Protein AF-A0A956BKH4-F1 (afdb_monomer_lite)

pLDDT: mean 95.31, std 5.76, range [59.41, 98.5]

Sequence (126 aa):
ARLAVSPGDPERFAYLRWRSVFAETCEARLVDIAVSRNGLIPAEAADLHTGLLGRRIERIASQLPLQGWLCGDRFTMADVVAGYNLRLAVQTGLLERSAVEPYLGRLMARPAARESRIFASLPDAE

Structure (mmCIF, N/CA/C/O backbone):
data_AF-A0A956BKH4-F1
#
_entry.id   AF-A0A956BKH4-F1
#
loop_
_atom_site.group_PDB
_atom_site.id
_atom_site.type_symbol
_atom_site.label_atom_id
_atom_site.label_alt_id
_atom_site.label_comp_id
_atom_site.label_asym_id
_atom_site.label_entity_id
_atom_site.label_seq_id
_atom_site.pdbx_PDB_ins_code
_atom_site.Cartn_x
_atom_site.Cartn_y
_atom_site.Cartn_z
_atom_site.occupancy
_atom_site.B_iso_or_equiv
_atom_site.auth_seq_id
_atom_site.auth_comp_id
_atom_site.auth_asym_id
_atom_site.auth_atom_id
_atom_site.pdbx_PDB_model_num
ATOM 1 N N . ALA A 1 1 ? -19.134 5.938 5.604 1.00 61.25 1 ALA A N 1
ATOM 2 C CA . ALA A 1 1 ? -18.180 5.262 6.515 1.00 61.25 1 ALA A CA 1
ATOM 3 C C . ALA A 1 1 ? -17.331 6.311 7.232 1.00 61.25 1 ALA A C 1
ATOM 5 O O . ALA A 1 1 ? -16.950 7.282 6.589 1.00 61.25 1 ALA A O 1
ATOM 6 N N . ARG A 1 2 ? -17.039 6.151 8.532 1.00 85.38 2 ARG A N 1
ATOM 7 C CA . ARG A 1 2 ? -16.096 7.028 9.256 1.00 85.38 2 ARG A CA 1
ATOM 8 C C . ARG A 1 2 ? -14.666 6.541 9.003 1.00 85.38 2 ARG A C 1
ATOM 10 O O . ARG A 1 2 ? -14.217 5.615 9.663 1.00 85.38 2 ARG A O 1
ATOM 17 N N . LEU A 1 3 ? -13.997 7.125 8.006 1.00 95.19 3 LEU A N 1
ATOM 18 C CA . LEU A 1 3 ? -12.650 6.712 7.576 1.00 95.19 3 LEU A CA 1
ATOM 19 C C . LEU A 1 3 ? -11.519 7.363 8.384 1.00 95.19 3 LEU A C 1
ATOM 21 O O . LEU A 1 3 ? -10.397 6.864 8.375 1.00 95.19 3 LEU A O 1
ATOM 25 N N . ALA A 1 4 ? -11.798 8.479 9.055 1.00 95.38 4 ALA A N 1
ATOM 26 C CA . ALA A 1 4 ? -10.835 9.161 9.908 1.00 95.38 4 ALA A CA 1
ATOM 27 C C . ALA A 1 4 ? -10.854 8.592 11.333 1.00 95.38 4 ALA A C 1
ATOM 29 O O . ALA A 1 4 ? -11.911 8.227 11.853 1.00 95.38 4 ALA A O 1
ATOM 30 N N . VAL A 1 5 ? -9.685 8.578 11.972 1.00 96.00 5 VAL A N 1
ATOM 31 C CA . VAL A 1 5 ? -9.518 8.259 13.395 1.00 96.00 5 VAL A CA 1
ATOM 32 C C . VAL A 1 5 ? -9.313 9.566 14.162 1.00 96.00 5 VAL A C 1
ATOM 34 O O . VAL A 1 5 ? -8.394 10.336 13.865 1.00 96.00 5 VAL A O 1
ATOM 37 N N . SER A 1 6 ? -10.204 9.855 15.109 1.00 95.12 6 SER A N 1
ATOM 38 C CA . SER A 1 6 ? -10.256 11.134 15.830 1.00 95.12 6 SER A CA 1
ATOM 39 C C . SER A 1 6 ? -9.079 11.323 16.795 1.00 95.12 6 SER A C 1
ATOM 41 O O . SER A 1 6 ? -8.421 10.351 17.169 1.00 95.12 6 SER A O 1
ATOM 43 N N . PRO A 1 7 ? -8.743 12.567 17.188 1.00 95.44 7 PRO A N 1
ATOM 44 C CA . PRO A 1 7 ? -7.818 12.792 18.296 1.00 95.44 7 PRO A CA 1
ATOM 45 C C . PRO A 1 7 ? -8.367 12.143 19.574 1.00 95.44 7 PRO A C 1
ATOM 47 O O . PRO A 1 7 ? -9.573 12.189 19.802 1.00 95.44 7 PRO A O 1
ATOM 50 N N . GLY A 1 8 ? -7.500 11.522 20.376 1.00 94.94 8 GLY A N 1
ATOM 51 C CA . GLY A 1 8 ? -7.888 10.813 21.603 1.00 94.94 8 GLY A CA 1
ATOM 52 C C . GLY A 1 8 ? -8.364 9.365 21.414 1.00 94.94 8 GLY A C 1
ATOM 53 O O . GLY A 1 8 ? -8.494 8.653 22.403 1.00 94.94 8 GLY A O 1
ATOM 54 N N . ASP A 1 9 ? -8.583 8.899 20.179 1.00 96.06 9 ASP A N 1
ATOM 55 C CA . ASP A 1 9 ? -8.837 7.475 19.906 1.00 96.06 9 ASP A CA 1
ATOM 56 C C . ASP A 1 9 ? -7.527 6.670 20.102 1.00 96.06 9 ASP A C 1
ATOM 58 O O . ASP A 1 9 ? -6.495 7.084 19.556 1.00 96.06 9 ASP A O 1
ATOM 62 N N . PRO A 1 10 ? -7.525 5.545 20.848 1.00 95.44 10 PRO A N 1
ATOM 63 C CA . PRO A 1 10 ? -6.336 4.707 21.049 1.00 95.44 10 PRO A CA 1
ATOM 64 C C . PRO A 1 10 ? -5.648 4.261 19.748 1.00 95.44 10 PRO A C 1
ATOM 66 O O . PRO A 1 10 ? -4.422 4.176 19.692 1.00 95.44 10 PRO A O 1
ATOM 69 N N . GLU A 1 11 ? -6.410 4.070 18.667 1.00 95.94 11 GLU A N 1
ATOM 70 C CA . GLU A 1 11 ? -5.885 3.650 17.360 1.00 95.94 11 GLU A CA 1
ATOM 71 C C . GLU A 1 11 ? -5.245 4.801 16.565 1.00 95.94 11 GLU A C 1
ATOM 73 O O . GLU A 1 11 ? -4.712 4.610 15.466 1.00 95.94 11 GLU A O 1
ATOM 78 N N . ARG A 1 12 ? -5.274 6.034 17.090 1.00 96.69 12 ARG A N 1
ATOM 79 C CA . ARG A 1 12 ? -4.796 7.216 16.363 1.00 96.69 12 ARG A CA 1
ATOM 80 C C . ARG A 1 12 ? -3.311 7.137 16.023 1.00 96.69 12 ARG A C 1
ATOM 82 O O . ARG A 1 12 ? -2.917 7.615 14.958 1.00 96.69 12 ARG A O 1
ATOM 89 N N . PHE A 1 13 ? -2.500 6.534 16.891 1.00 97.06 13 PHE A N 1
ATOM 90 C CA . PHE A 1 13 ? -1.080 6.329 16.610 1.00 97.06 13 PHE A CA 1
ATOM 91 C C . PHE A 1 13 ? -0.881 5.416 15.395 1.00 97.06 13 PHE A C 1
ATOM 93 O O . PHE A 1 13 ? -0.195 5.807 14.449 1.00 97.06 13 PHE A O 1
ATOM 100 N N . ALA A 1 14 ? -1.525 4.243 15.385 1.00 97.12 14 ALA A N 1
ATOM 101 C CA . ALA A 1 14 ? -1.454 3.300 14.271 1.00 97.12 14 ALA A CA 1
ATOM 102 C C . ALA A 1 14 ? -1.943 3.949 12.968 1.00 97.12 14 ALA A C 1
ATOM 104 O O . ALA A 1 14 ? -1.261 3.879 11.946 1.00 97.12 14 ALA A O 1
ATOM 105 N N . TYR A 1 15 ? -3.062 4.676 13.027 1.00 97.94 15 TYR A N 1
ATOM 106 C CA . TYR A 1 15 ? -3.617 5.406 11.888 1.00 97.94 15 TYR A CA 1
ATOM 107 C C . TYR A 1 15 ? -2.632 6.407 11.271 1.00 97.94 15 TYR A C 1
ATOM 109 O O . TYR A 1 15 ? -2.452 6.434 10.052 1.00 97.94 15 TYR A O 1
ATOM 117 N N . LEU A 1 16 ? -1.987 7.240 12.095 1.00 97.81 16 LEU A N 1
ATOM 118 C CA . LEU A 1 16 ? -1.014 8.223 11.611 1.00 97.81 16 LEU A CA 1
ATOM 119 C C . LEU A 1 16 ? 0.251 7.545 11.086 1.00 97.81 16 LEU A C 1
ATOM 121 O O . LEU A 1 16 ? 0.699 7.883 9.993 1.00 97.81 16 LEU A O 1
ATOM 125 N N . ARG A 1 17 ? 0.776 6.549 11.811 1.00 97.75 17 ARG A N 1
ATOM 126 C CA . ARG A 1 17 ? 1.951 5.776 11.396 1.00 97.75 17 ARG A CA 1
ATOM 127 C C . ARG A 1 17 ? 1.749 5.166 10.013 1.00 97.75 17 ARG A C 1
ATOM 129 O O . ARG A 1 17 ? 2.580 5.373 9.134 1.00 97.75 17 ARG A O 1
ATOM 136 N N . TRP A 1 18 ? 0.661 4.426 9.813 1.00 98.19 18 TRP A N 1
ATOM 137 C CA . TRP A 1 18 ? 0.415 3.733 8.552 1.00 98.19 18 TRP A CA 1
ATOM 138 C C . TRP A 1 18 ? 0.204 4.695 7.388 1.00 98.19 18 TRP A C 1
ATOM 140 O O . TRP A 1 18 ? 0.766 4.481 6.315 1.00 98.19 18 TRP A O 1
ATOM 150 N N . ARG A 1 19 ? -0.525 5.795 7.608 1.00 97.50 19 ARG A N 1
ATOM 151 C CA . ARG A 1 19 ? -0.669 6.843 6.591 1.00 97.50 19 ARG A CA 1
ATOM 152 C C . ARG A 1 19 ? 0.675 7.443 6.197 1.00 97.50 19 ARG A C 1
ATOM 154 O O . ARG A 1 19 ? 0.943 7.534 5.008 1.00 97.50 19 ARG A O 1
ATOM 161 N N . SER A 1 20 ? 1.519 7.803 7.163 1.00 97.62 20 SER A N 1
ATOM 162 C CA . SER A 1 20 ? 2.847 8.358 6.883 1.00 97.62 20 SER A CA 1
ATOM 163 C C . SER A 1 20 ? 3.758 7.359 6.169 1.00 97.62 20 SER A C 1
ATOM 165 O O . SER A 1 20 ? 4.448 7.729 5.225 1.00 97.62 20 SER A O 1
ATOM 167 N N . VAL A 1 21 ? 3.743 6.083 6.567 1.00 97.62 21 VAL A N 1
ATOM 168 C CA . VAL A 1 21 ? 4.533 5.040 5.896 1.00 97.62 21 VAL A CA 1
ATOM 169 C C . VAL A 1 21 ? 4.122 4.904 4.429 1.00 97.62 21 VAL A C 1
ATOM 171 O O . VAL A 1 21 ? 4.978 4.953 3.549 1.00 97.62 21 VAL A O 1
ATOM 174 N N . PHE A 1 22 ? 2.830 4.767 4.136 1.00 98.25 22 PHE A N 1
ATOM 175 C CA . PHE A 1 22 ? 2.401 4.562 2.754 1.00 98.25 22 PHE A CA 1
ATOM 176 C C . PHE A 1 22 ? 2.472 5.840 1.904 1.00 98.25 22 PHE A C 1
ATOM 178 O O . PHE A 1 22 ? 3.013 5.782 0.805 1.00 98.25 22 PHE A O 1
ATOM 185 N N . ALA A 1 23 ? 2.009 6.988 2.404 1.00 95.31 23 ALA A N 1
ATOM 186 C CA . ALA A 1 23 ? 1.999 8.233 1.629 1.00 95.31 23 ALA A CA 1
ATOM 187 C C . ALA A 1 23 ? 3.406 8.829 1.438 1.00 95.31 23 ALA A C 1
ATOM 189 O O . ALA A 1 23 ? 3.803 9.146 0.327 1.00 95.31 23 ALA A O 1
ATOM 190 N N . GLU A 1 24 ? 4.211 8.930 2.498 1.00 95.31 24 GLU A N 1
ATOM 191 C CA . GLU A 1 24 ? 5.481 9.675 2.424 1.00 95.31 24 GLU A CA 1
ATOM 192 C C . GLU A 1 24 ? 6.664 8.779 2.032 1.00 95.31 24 GLU A C 1
ATOM 194 O O . GLU A 1 24 ? 7.603 9.189 1.339 1.00 95.31 24 GLU A O 1
ATOM 199 N N . THR A 1 25 ? 6.658 7.525 2.500 1.00 94.75 25 THR A N 1
ATOM 200 C CA . THR A 1 25 ? 7.779 6.611 2.239 1.00 94.75 25 THR A CA 1
ATOM 201 C C . THR A 1 25 ? 7.589 5.838 0.941 1.00 94.75 25 THR A C 1
ATOM 203 O O . THR A 1 25 ? 8.565 5.672 0.208 1.00 94.75 25 THR A O 1
ATOM 206 N N . CYS A 1 26 ? 6.376 5.372 0.638 1.00 97.62 26 CYS A N 1
ATOM 207 C CA . CYS A 1 26 ? 6.157 4.436 -0.467 1.00 97.62 26 CYS A CA 1
ATOM 208 C C . CYS A 1 26 ? 5.705 5.127 -1.759 1.00 97.62 26 CYS A C 1
ATOM 210 O O . CYS A 1 26 ? 6.321 4.894 -2.797 1.00 97.62 26 CYS A O 1
ATOM 212 N N . GLU A 1 27 ? 4.683 5.984 -1.695 1.00 96.94 27 GLU A N 1
ATOM 213 C CA . GLU A 1 27 ? 3.915 6.428 -2.868 1.00 96.94 27 GLU A CA 1
ATOM 214 C C . GLU A 1 27 ? 4.774 6.982 -4.004 1.00 96.94 27 GLU A C 1
ATOM 216 O O . GLU A 1 27 ? 4.786 6.399 -5.086 1.00 96.94 27 GLU A O 1
ATOM 221 N N . ALA A 1 28 ? 5.522 8.062 -3.759 1.00 96.56 28 ALA A N 1
ATOM 222 C CA . ALA A 1 28 ? 6.309 8.718 -4.805 1.00 96.56 28 ALA A CA 1
ATOM 223 C C . ALA A 1 28 ? 7.287 7.743 -5.480 1.00 96.56 28 ALA A C 1
ATOM 225 O O . ALA A 1 28 ? 7.365 7.676 -6.697 1.00 96.56 28 ALA A O 1
ATOM 226 N N . ARG A 1 29 ? 7.947 6.892 -4.689 1.00 97.44 29 ARG A N 1
ATOM 227 C CA . ARG A 1 29 ? 8.944 5.929 -5.179 1.00 97.44 29 ARG A CA 1
ATOM 228 C C . ARG A 1 29 ? 8.301 4.824 -6.013 1.00 97.44 29 ARG A C 1
ATOM 230 O O . ARG A 1 29 ? 8.858 4.424 -7.025 1.00 97.44 29 ARG A O 1
ATOM 237 N N . LEU A 1 30 ? 7.132 4.331 -5.602 1.00 97.81 30 LEU A N 1
ATOM 238 C CA . LEU A 1 30 ? 6.367 3.347 -6.371 1.00 97.81 30 LEU A CA 1
ATOM 239 C C . LEU A 1 30 ? 5.857 3.930 -7.690 1.00 97.81 30 LEU A C 1
ATOM 241 O O . LEU A 1 30 ? 5.891 3.245 -8.712 1.00 97.81 30 LEU A O 1
ATOM 245 N N . VAL A 1 31 ? 5.409 5.188 -7.671 1.00 97.75 31 VAL A N 1
ATOM 246 C CA . VAL A 1 31 ? 5.019 5.917 -8.880 1.00 97.75 31 VAL A CA 1
ATOM 247 C C . VAL A 1 31 ? 6.224 6.086 -9.796 1.00 97.75 31 VAL A C 1
ATOM 249 O O . VAL A 1 31 ? 6.120 5.693 -10.951 1.00 97.75 31 VAL A O 1
ATOM 252 N N . ASP A 1 32 ? 7.363 6.563 -9.290 1.00 98.00 32 ASP A N 1
ATOM 253 C CA . ASP A 1 32 ? 8.588 6.756 -10.073 1.00 98.00 32 ASP A CA 1
ATOM 254 C C . ASP A 1 32 ? 9.053 5.448 -10.726 1.00 98.00 32 ASP A C 1
ATOM 256 O O . ASP A 1 32 ? 9.345 5.431 -11.921 1.00 98.00 32 ASP A O 1
ATOM 260 N N . ILE A 1 33 ? 9.026 4.323 -9.997 1.00 97.69 33 ILE A N 1
ATOM 261 C CA . ILE A 1 33 ? 9.305 2.993 -10.566 1.00 97.69 33 ILE A CA 1
ATOM 262 C C . ILE A 1 33 ? 8.327 2.672 -11.702 1.00 97.69 33 ILE A C 1
ATOM 264 O O . ILE A 1 33 ? 8.747 2.236 -12.776 1.00 97.69 33 ILE A O 1
ATOM 268 N N . ALA A 1 34 ? 7.025 2.869 -11.480 1.00 96.44 34 ALA A N 1
ATOM 269 C CA . ALA A 1 34 ? 6.005 2.566 -12.474 1.00 96.44 34 ALA A CA 1
ATOM 270 C C . ALA A 1 34 ? 6.159 3.439 -13.727 1.00 96.44 34 ALA A C 1
ATOM 272 O O . ALA A 1 34 ? 6.196 2.909 -14.835 1.00 96.44 34 ALA A O 1
ATOM 273 N N . VAL A 1 35 ? 6.280 4.760 -13.582 1.00 97.50 35 VAL A N 1
ATOM 274 C CA . VAL A 1 35 ? 6.359 5.680 -14.725 1.00 97.50 35 VAL A CA 1
ATOM 275 C C . VAL A 1 35 ? 7.689 5.560 -15.472 1.00 97.50 35 VAL A C 1
ATOM 277 O O . VAL A 1 35 ? 7.693 5.630 -16.700 1.00 97.50 35 VAL A O 1
ATOM 280 N N . SER A 1 36 ? 8.791 5.279 -14.768 1.00 97.88 36 SER A N 1
ATOM 281 C CA . SER A 1 36 ? 10.104 5.003 -15.366 1.00 97.88 36 SER A CA 1
ATOM 282 C C . SER A 1 36 ? 10.061 3.748 -16.237 1.00 97.88 36 SER A C 1
ATOM 284 O O . SER A 1 36 ? 10.456 3.783 -17.400 1.00 97.88 36 SER A O 1
ATOM 286 N N . ARG A 1 37 ? 9.452 2.661 -15.746 1.00 95.19 37 ARG A N 1
ATOM 287 C CA . ARG A 1 37 ? 9.273 1.422 -16.526 1.00 95.19 37 ARG A CA 1
ATOM 288 C C . ARG A 1 37 ? 8.311 1.556 -17.704 1.00 95.19 37 ARG A C 1
ATOM 290 O O . ARG A 1 37 ? 8.385 0.762 -18.633 1.00 95.19 37 ARG A O 1
ATOM 297 N N . ASN A 1 38 ? 7.438 2.561 -17.682 1.00 94.94 38 ASN A N 1
ATOM 298 C CA . ASN A 1 38 ? 6.593 2.930 -18.820 1.00 94.94 38 ASN A CA 1
ATOM 299 C C . ASN A 1 38 ? 7.274 3.939 -19.770 1.00 94.94 38 ASN A C 1
ATOM 301 O O . ASN A 1 38 ? 6.632 4.423 -20.698 1.00 94.94 38 ASN A O 1
ATOM 305 N N . GLY A 1 39 ? 8.552 4.277 -19.553 1.00 96.25 39 GLY A N 1
ATOM 306 C CA . GLY A 1 39 ? 9.320 5.173 -20.421 1.00 96.25 39 GLY A CA 1
ATOM 307 C C . GLY A 1 39 ? 8.926 6.650 -20.329 1.00 96.25 39 GLY A C 1
ATOM 308 O O . GLY A 1 39 ? 9.262 7.423 -21.221 1.00 96.25 39 GLY A O 1
ATOM 309 N N . LEU A 1 40 ? 8.204 7.054 -19.277 1.00 97.44 40 LEU A N 1
ATOM 310 C CA . LEU A 1 40 ? 7.769 8.444 -19.083 1.00 97.44 40 LEU A CA 1
ATOM 311 C C . LEU A 1 40 ? 8.847 9.316 -18.423 1.00 97.44 40 LEU A C 1
ATOM 313 O O . LEU A 1 40 ? 8.813 10.538 -18.553 1.00 97.44 40 LEU A O 1
ATOM 317 N N . ILE A 1 41 ? 9.785 8.691 -17.708 1.00 97.50 41 ILE A N 1
ATOM 318 C CA . ILE A 1 41 ? 10.956 9.320 -17.081 1.00 97.50 41 ILE A CA 1
ATOM 319 C C . ILE A 1 41 ? 12.186 8.410 -17.283 1.00 97.50 41 ILE A C 1
ATOM 321 O O . ILE A 1 41 ? 12.007 7.259 -17.693 1.00 97.50 41 ILE A O 1
ATOM 325 N N . PRO A 1 42 ? 13.422 8.875 -17.003 1.00 98.00 42 PRO A N 1
ATOM 326 C CA . PRO A 1 42 ? 14.634 8.079 -17.205 1.00 98.00 42 PRO A CA 1
ATOM 327 C C . PRO A 1 42 ? 14.589 6.714 -16.502 1.00 98.00 42 PRO A C 1
ATOM 329 O O . PRO A 1 42 ? 14.043 6.586 -15.400 1.00 98.00 42 PRO A O 1
ATOM 332 N N . ALA A 1 43 ? 15.156 5.690 -17.143 1.00 94.69 43 ALA A N 1
ATOM 333 C CA . ALA A 1 43 ? 15.118 4.303 -16.670 1.00 94.69 43 ALA A CA 1
ATOM 334 C C . ALA A 1 43 ? 15.846 4.118 -15.324 1.00 94.69 43 ALA A C 1
ATOM 336 O O . ALA A 1 43 ? 15.446 3.305 -14.494 1.00 94.69 43 ALA A O 1
ATOM 337 N N . GLU A 1 44 ? 16.864 4.939 -15.065 1.00 96.94 44 GLU A N 1
ATOM 338 C CA . GLU A 1 44 ? 17.682 4.929 -13.851 1.00 96.94 44 GLU A CA 1
ATOM 339 C C . GLU A 1 44 ? 16.865 5.249 -12.588 1.00 96.94 44 GLU A C 1
ATOM 341 O O . GLU A 1 44 ? 17.240 4.853 -11.481 1.00 96.94 44 GLU A O 1
ATOM 346 N N . ALA A 1 45 ? 15.727 5.940 -12.738 1.00 96.81 45 ALA A N 1
ATOM 347 C CA . ALA A 1 45 ? 14.820 6.210 -11.629 1.00 96.81 45 ALA A CA 1
ATOM 348 C C . ALA A 1 45 ? 14.235 4.907 -11.055 1.00 96.81 45 ALA A C 1
ATOM 350 O O . ALA A 1 45 ? 14.167 4.753 -9.833 1.00 96.81 45 ALA A O 1
ATOM 351 N N . ALA A 1 46 ? 13.872 3.939 -11.907 1.00 97.00 46 ALA A N 1
ATOM 352 C CA . ALA A 1 46 ? 13.365 2.649 -11.448 1.00 97.00 46 ALA A CA 1
ATOM 353 C C . ALA A 1 46 ? 14.407 1.893 -10.615 1.00 97.00 46 ALA A C 1
ATOM 355 O O . ALA A 1 46 ? 14.066 1.374 -9.549 1.00 97.00 46 ALA A O 1
ATOM 356 N N . ASP A 1 47 ? 15.667 1.870 -11.051 1.00 96.19 47 ASP A N 1
ATOM 357 C CA . ASP A 1 47 ? 16.748 1.169 -10.349 1.00 96.19 47 ASP A CA 1
ATOM 358 C C . ASP A 1 47 ? 17.052 1.817 -8.994 1.00 96.19 47 ASP A C 1
ATOM 360 O O . ASP A 1 47 ? 17.100 1.134 -7.963 1.00 96.19 47 ASP A O 1
ATOM 364 N N . LEU A 1 48 ? 17.167 3.150 -8.967 1.00 97.25 48 LEU A N 1
ATOM 365 C CA . LEU A 1 48 ? 17.384 3.915 -7.739 1.00 97.25 48 LEU A CA 1
ATOM 366 C C . LEU A 1 48 ? 16.279 3.642 -6.711 1.00 97.25 48 LEU A C 1
ATOM 368 O O . LEU A 1 48 ? 16.552 3.328 -5.547 1.00 97.25 48 LEU A O 1
ATOM 372 N N . HIS A 1 49 ? 15.018 3.758 -7.124 1.00 97.38 49 HIS A N 1
ATOM 373 C CA . HIS A 1 49 ? 13.889 3.619 -6.211 1.00 97.38 49 HIS A CA 1
ATOM 374 C C . HIS A 1 49 ? 13.630 2.166 -5.808 1.00 97.38 49 HIS A C 1
ATOM 376 O O . HIS A 1 49 ? 13.277 1.930 -4.650 1.00 97.38 49 HIS A O 1
ATOM 382 N N . THR A 1 50 ? 13.899 1.195 -6.687 1.00 96.62 50 THR A N 1
ATOM 383 C CA . THR A 1 50 ? 13.888 -0.236 -6.342 1.00 96.62 50 THR A C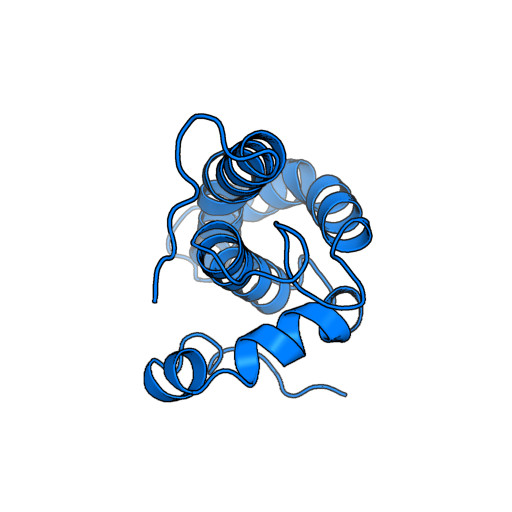A 1
ATOM 384 C C . THR A 1 50 ? 14.907 -0.525 -5.240 1.00 96.62 50 THR A C 1
ATOM 386 O O . THR A 1 50 ? 14.557 -1.134 -4.227 1.00 96.62 50 THR A O 1
ATOM 389 N N . GLY A 1 51 ? 16.136 -0.009 -5.360 1.00 95.06 51 GLY A N 1
ATOM 390 C CA . GLY A 1 51 ? 17.173 -0.168 -4.334 1.00 95.06 51 GLY A CA 1
ATOM 391 C C . GLY A 1 51 ? 16.820 0.485 -2.989 1.00 95.06 51 GLY A C 1
ATOM 392 O O . GLY A 1 51 ? 17.114 -0.070 -1.927 1.00 95.06 51 GLY A O 1
ATOM 393 N N . LEU A 1 52 ? 16.152 1.643 -3.011 1.00 94.75 52 LEU A N 1
ATOM 394 C CA . LEU A 1 52 ? 15.732 2.357 -1.799 1.00 94.75 52 LEU A CA 1
ATOM 395 C C . LEU A 1 52 ? 14.518 1.724 -1.105 1.00 94.75 52 LEU A C 1
ATOM 397 O O . LEU A 1 52 ? 14.422 1.788 0.127 1.00 94.75 52 LEU A O 1
ATOM 401 N N . LEU A 1 53 ? 13.577 1.166 -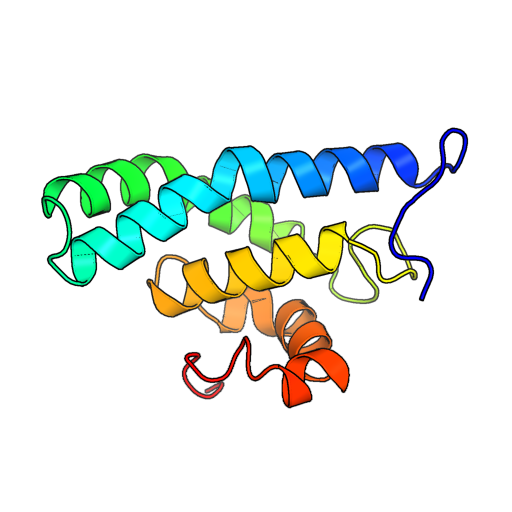1.874 1.00 96.69 53 LEU A N 1
ATOM 402 C CA . LEU A 1 53 ? 12.276 0.734 -1.367 1.00 96.69 53 LEU A CA 1
ATOM 403 C C . LEU A 1 53 ? 12.135 -0.786 -1.216 1.00 96.69 53 LEU A C 1
ATOM 405 O O . LEU A 1 53 ? 11.445 -1.190 -0.286 1.00 96.69 53 LEU A O 1
ATOM 409 N N . GLY A 1 54 ? 12.793 -1.619 -2.028 1.00 94.25 54 GLY A N 1
ATOM 410 C CA . GLY A 1 54 ? 12.551 -3.074 -2.098 1.00 94.25 54 GLY A CA 1
ATOM 411 C C . GLY A 1 54 ? 12.503 -3.771 -0.733 1.00 94.25 54 GLY A C 1
ATOM 412 O O . GLY A 1 54 ? 11.443 -4.182 -0.268 1.00 94.25 54 GLY A O 1
ATOM 413 N N . ARG A 1 55 ? 13.614 -3.764 0.015 1.00 94.81 55 ARG A N 1
ATOM 414 C CA . ARG A 1 55 ? 13.644 -4.367 1.368 1.00 94.81 55 ARG A CA 1
ATOM 415 C C . ARG A 1 55 ? 12.693 -3.703 2.369 1.00 94.81 55 ARG A C 1
ATOM 417 O O . ARG A 1 55 ? 12.288 -4.313 3.357 1.00 94.81 55 ARG A O 1
ATOM 424 N N . ARG A 1 56 ? 12.370 -2.419 2.177 1.00 96.06 56 ARG A N 1
ATOM 425 C CA . ARG A 1 56 ? 11.461 -1.695 3.077 1.00 96.06 56 ARG A CA 1
ATOM 426 C C . ARG A 1 56 ? 10.020 -2.116 2.837 1.00 96.06 56 ARG A C 1
ATOM 428 O O . ARG A 1 56 ? 9.313 -2.322 3.819 1.00 96.06 56 ARG A O 1
ATOM 435 N N . ILE A 1 57 ? 9.597 -2.256 1.580 1.00 96.88 57 ILE A N 1
ATOM 436 C CA . ILE A 1 57 ? 8.227 -2.651 1.259 1.00 96.88 57 ILE A CA 1
ATOM 437 C C . ILE A 1 57 ? 7.961 -4.104 1.654 1.00 96.88 57 ILE A C 1
ATOM 439 O O . ILE A 1 57 ? 6.902 -4.376 2.206 1.00 96.88 57 ILE A O 1
ATOM 443 N N . GLU A 1 58 ? 8.947 -4.997 1.529 1.00 96.50 58 GLU A N 1
ATOM 444 C CA . GLU A 1 58 ? 8.869 -6.368 2.058 1.00 96.50 58 GLU A CA 1
ATOM 445 C C . GLU A 1 58 ? 8.653 -6.379 3.579 1.00 96.50 58 GLU A C 1
ATOM 447 O O . GLU A 1 58 ? 7.748 -7.036 4.094 1.00 96.50 58 GLU A O 1
ATOM 452 N N . ARG A 1 59 ? 9.433 -5.581 4.323 1.00 97.50 59 ARG A N 1
ATOM 453 C CA . ARG A 1 59 ? 9.272 -5.450 5.780 1.00 97.50 59 ARG A CA 1
ATOM 454 C C . ARG A 1 59 ? 7.950 -4.787 6.173 1.00 97.50 59 ARG A C 1
ATOM 456 O O . ARG A 1 59 ? 7.425 -5.038 7.256 1.00 97.50 59 ARG A O 1
ATOM 463 N N . ILE A 1 60 ? 7.436 -3.881 5.349 1.00 97.19 60 ILE A N 1
ATOM 464 C CA . ILE A 1 60 ? 6.117 -3.272 5.544 1.00 97.19 60 ILE A CA 1
ATOM 465 C C . ILE A 1 60 ? 5.028 -4.328 5.329 1.00 97.19 60 ILE A C 1
ATOM 467 O O . ILE A 1 60 ? 4.143 -4.456 6.171 1.00 97.19 60 ILE A O 1
ATOM 471 N N . ALA A 1 61 ? 5.130 -5.118 4.261 1.00 97.19 61 ALA A N 1
ATOM 472 C CA . ALA A 1 61 ? 4.207 -6.201 3.949 1.00 97.19 61 ALA A CA 1
ATOM 473 C C . ALA A 1 61 ? 4.163 -7.264 5.051 1.00 97.19 61 ALA A C 1
ATOM 475 O O . ALA A 1 61 ? 3.080 -7.675 5.455 1.00 97.19 61 ALA A O 1
ATOM 476 N N . SER A 1 62 ? 5.314 -7.621 5.631 1.00 97.31 62 SER A N 1
ATOM 477 C CA . SER A 1 62 ? 5.380 -8.583 6.739 1.00 97.31 62 SER A CA 1
ATOM 478 C C . SER A 1 62 ? 4.708 -8.097 8.033 1.00 97.31 62 SER A C 1
ATOM 480 O O . SER A 1 62 ? 4.543 -8.874 8.967 1.00 97.31 62 SER A O 1
ATOM 482 N N . GLN A 1 63 ? 4.382 -6.804 8.133 1.00 97.44 63 GLN A N 1
ATOM 483 C CA . GLN A 1 63 ? 3.661 -6.212 9.264 1.00 97.44 63 GLN A CA 1
ATOM 484 C C . GLN A 1 63 ? 2.162 -6.054 8.983 1.00 97.44 63 GLN A C 1
ATOM 486 O O . GLN A 1 63 ? 1.432 -5.587 9.861 1.00 97.44 63 GLN A O 1
ATOM 491 N N . LEU A 1 64 ? 1.695 -6.395 7.778 1.00 97.94 64 LEU A N 1
ATOM 492 C CA . LEU A 1 64 ? 0.275 -6.337 7.468 1.00 97.94 64 LEU A CA 1
ATOM 493 C C . LEU A 1 64 ? -0.480 -7.384 8.286 1.00 97.94 64 LEU A C 1
ATOM 495 O O . LEU A 1 64 ? -0.009 -8.511 8.461 1.00 97.94 64 LEU A O 1
ATOM 499 N N . PRO A 1 65 ? -1.668 -7.035 8.789 1.00 96.69 65 PRO A N 1
ATOM 500 C CA . PRO A 1 65 ? -2.403 -7.936 9.646 1.00 96.69 65 PRO A CA 1
ATOM 501 C C . PRO A 1 65 ? -2.981 -9.095 8.822 1.00 96.69 65 PRO A C 1
ATOM 503 O O . PRO A 1 65 ? -3.539 -8.897 7.739 1.00 96.69 65 PRO A O 1
ATOM 506 N N . LEU A 1 66 ? -2.905 -10.318 9.353 1.00 95.12 66 LEU A N 1
ATOM 507 C CA . LEU A 1 66 ? -3.504 -11.499 8.715 1.00 95.12 66 LEU A CA 1
ATOM 508 C C . LEU A 1 66 ? -5.036 -11.454 8.721 1.00 95.12 66 LEU A C 1
ATOM 510 O O . LEU A 1 66 ? -5.663 -12.014 7.828 1.00 95.12 66 LEU A O 1
ATOM 514 N N . GLN A 1 67 ? -5.630 -10.725 9.666 1.00 94.62 67 GLN A N 1
ATOM 515 C CA . GLN A 1 67 ? -7.069 -10.502 9.818 1.00 94.62 67 GLN A CA 1
ATOM 516 C C . GLN A 1 67 ? -7.341 -9.060 10.257 1.00 94.62 67 GLN A C 1
ATOM 518 O O . GLN A 1 67 ? -6.471 -8.420 10.832 1.00 94.62 67 GLN A O 1
ATOM 523 N N . GLY A 1 68 ? -8.534 -8.534 9.985 1.00 96.06 68 GLY A N 1
ATOM 524 C CA . GLY A 1 68 ? -8.838 -7.130 10.272 1.00 96.06 68 GLY A CA 1
ATOM 525 C C . GLY A 1 68 ? -8.072 -6.156 9.366 1.00 96.06 68 GLY A C 1
ATOM 526 O O . GLY A 1 68 ? -7.767 -6.467 8.204 1.00 96.06 68 GLY A O 1
ATOM 527 N N . TRP A 1 69 ? -7.802 -4.972 9.906 1.00 97.69 69 TRP A N 1
ATOM 528 C CA . TRP A 1 69 ? -7.322 -3.772 9.223 1.00 97.69 69 TRP A CA 1
ATOM 529 C C . TRP A 1 69 ? -6.139 -3.145 9.972 1.00 97.69 69 TRP A C 1
ATOM 531 O O . TRP A 1 69 ? -5.756 -3.580 11.057 1.00 97.69 69 TRP A O 1
ATOM 541 N N . LEU A 1 70 ? -5.544 -2.099 9.403 1.00 97.75 70 LEU A N 1
ATOM 542 C CA . LEU A 1 70 ? -4.362 -1.440 9.976 1.00 97.75 70 LEU A CA 1
ATOM 543 C C . LEU A 1 70 ? -4.621 -0.741 11.321 1.00 97.75 70 LEU A C 1
ATOM 545 O O . LEU A 1 70 ? -3.671 -0.421 12.037 1.00 97.75 70 LEU A O 1
ATOM 549 N N . CYS A 1 71 ? -5.890 -0.503 11.656 1.00 96.38 71 CYS A N 1
ATOM 550 C CA . CYS A 1 71 ? -6.355 0.089 12.911 1.00 96.38 71 CYS A CA 1
ATOM 551 C C . CYS A 1 71 ? -7.325 -0.869 13.628 1.00 96.38 71 CYS A C 1
ATOM 553 O O . CYS A 1 71 ? -8.492 -0.536 13.863 1.00 96.38 71 CYS A O 1
ATOM 555 N N . GLY A 1 72 ? -6.866 -2.100 13.875 1.00 90.94 72 GLY A N 1
ATOM 556 C CA . GLY A 1 72 ? -7.656 -3.171 14.487 1.00 90.94 72 GLY A CA 1
ATOM 557 C C . GLY A 1 72 ? -8.775 -3.657 13.566 1.00 90.94 72 GLY A C 1
ATOM 558 O O . GLY A 1 72 ? -8.565 -3.904 12.382 1.00 90.94 72 GLY A O 1
ATOM 559 N N . ASP A 1 73 ? -10.000 -3.753 14.077 1.00 92.69 73 ASP A N 1
ATOM 560 C CA . ASP A 1 73 ? -11.145 -4.258 13.302 1.00 92.69 73 ASP A CA 1
ATOM 561 C C . ASP A 1 73 ? -11.826 -3.187 12.432 1.00 92.69 73 ASP A C 1
ATOM 563 O O . ASP A 1 73 ? -12.842 -3.440 11.777 1.00 92.69 73 ASP A O 1
ATOM 567 N N . ARG A 1 74 ? -11.272 -1.968 12.383 1.00 93.31 74 ARG A N 1
ATOM 568 C CA . ARG A 1 74 ? -11.875 -0.826 11.687 1.00 93.31 74 ARG A CA 1
ATOM 569 C C . ARG A 1 74 ? -11.161 -0.519 10.377 1.00 93.31 74 ARG A C 1
ATOM 571 O O . ARG A 1 74 ? -9.991 -0.162 10.376 1.00 93.31 74 ARG A O 1
ATOM 578 N N . PHE A 1 75 ? -11.909 -0.531 9.276 1.00 97.25 75 PHE A N 1
ATOM 579 C CA . PHE A 1 75 ? -11.417 -0.002 8.005 1.00 97.25 75 PHE A CA 1
ATOM 580 C C . PHE A 1 75 ? -11.379 1.529 8.024 1.00 97.25 75 PHE A C 1
ATOM 582 O O . PHE A 1 75 ? -12.398 2.182 8.273 1.00 97.25 75 PHE A O 1
ATOM 589 N N . THR A 1 76 ? -10.225 2.098 7.697 1.00 98.06 76 THR A N 1
ATOM 590 C CA . THR A 1 76 ? -9.943 3.534 7.754 1.00 98.06 76 THR A CA 1
ATOM 591 C C . THR A 1 76 ? -9.300 4.038 6.461 1.00 98.06 76 THR A C 1
ATOM 593 O O . THR A 1 76 ? -9.052 3.291 5.517 1.00 98.06 76 THR A O 1
ATOM 596 N N . MET A 1 77 ? -8.993 5.336 6.410 1.00 97.75 77 MET A N 1
ATOM 597 C CA . MET A 1 77 ? -8.190 5.912 5.331 1.00 97.75 77 MET A CA 1
ATOM 598 C C . MET A 1 77 ? -6.783 5.293 5.247 1.00 97.75 77 MET A C 1
ATOM 600 O O . MET A 1 77 ? -6.211 5.265 4.162 1.00 97.75 77 MET A O 1
ATOM 604 N N . ALA A 1 78 ? -6.223 4.772 6.348 1.00 98.19 78 ALA A N 1
ATOM 605 C CA . ALA A 1 78 ? -4.926 4.096 6.299 1.00 98.19 78 ALA A CA 1
ATOM 606 C C . ALA A 1 78 ? -4.971 2.883 5.356 1.00 98.19 78 ALA A C 1
ATOM 608 O O . ALA A 1 78 ? -4.064 2.705 4.548 1.00 98.19 78 ALA A O 1
ATOM 609 N N . ASP A 1 79 ? -6.062 2.115 5.387 1.00 98.50 79 ASP A N 1
ATOM 610 C CA . ASP A 1 79 ? -6.251 0.936 4.542 1.00 98.50 79 ASP A CA 1
ATOM 611 C C . ASP A 1 79 ? -6.465 1.299 3.063 1.00 98.50 79 ASP A C 1
ATOM 613 O O . ASP A 1 79 ? -5.991 0.594 2.174 1.00 98.50 79 ASP A O 1
ATOM 617 N N . VAL A 1 80 ? -7.132 2.428 2.791 1.00 97.94 80 VAL A N 1
ATOM 618 C CA . VAL A 1 80 ? -7.308 2.968 1.428 1.00 97.94 80 VAL A CA 1
ATOM 619 C C . VAL A 1 80 ? -5.953 3.331 0.814 1.00 97.94 80 VAL A C 1
ATOM 621 O O . VAL A 1 80 ? -5.640 2.899 -0.295 1.00 97.94 80 VAL A O 1
ATOM 624 N N . VAL A 1 81 ? -5.136 4.092 1.550 1.00 98.12 81 VAL A N 1
ATOM 625 C CA . VAL A 1 81 ? -3.803 4.524 1.098 1.00 98.12 81 VAL A CA 1
ATOM 626 C C . VAL A 1 81 ? -2.862 3.322 0.965 1.00 98.12 81 VAL A C 1
ATOM 628 O O . VAL A 1 81 ? -2.114 3.231 -0.011 1.00 98.12 81 VAL A O 1
ATOM 631 N N . ALA A 1 82 ? -2.942 2.365 1.894 1.00 98.44 82 ALA A N 1
ATOM 632 C CA . ALA A 1 82 ? -2.214 1.105 1.803 1.00 98.44 82 ALA A CA 1
ATOM 633 C C . ALA A 1 82 ? -2.593 0.327 0.540 1.00 98.44 82 ALA A C 1
ATOM 635 O O . ALA A 1 82 ? -1.709 -0.106 -0.188 1.00 98.44 82 ALA A O 1
ATOM 636 N N . GLY A 1 83 ? -3.886 0.199 0.231 1.00 98.06 83 GLY A N 1
ATOM 637 C CA . GLY A 1 83 ? -4.352 -0.511 -0.960 1.00 98.06 83 GLY A CA 1
ATOM 638 C C . GLY A 1 83 ? -3.783 0.048 -2.261 1.00 98.06 83 GLY A C 1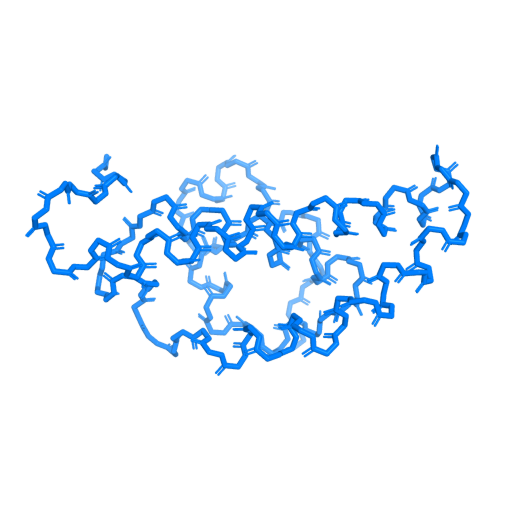
ATOM 639 O O . GLY A 1 83 ? -3.291 -0.715 -3.088 1.00 98.06 83 GLY A O 1
ATOM 640 N N . TYR A 1 84 ? -3.774 1.372 -2.421 1.00 98.06 84 TYR A N 1
ATOM 641 C CA . TYR A 1 84 ? -3.165 2.015 -3.589 1.00 98.06 84 TYR A CA 1
ATOM 642 C C . TYR A 1 84 ? -1.667 1.695 -3.721 1.00 98.06 84 TYR A C 1
ATOM 644 O O . TYR A 1 84 ? -1.202 1.319 -4.798 1.00 98.06 84 TYR A O 1
ATOM 652 N N . ASN A 1 85 ? -0.925 1.778 -2.616 1.00 98.38 85 ASN A N 1
ATOM 653 C CA . ASN A 1 85 ? 0.509 1.496 -2.599 1.00 98.38 85 ASN A CA 1
ATOM 654 C C . ASN A 1 85 ? 0.815 0.011 -2.835 1.00 98.38 85 ASN A C 1
ATOM 656 O O . ASN A 1 85 ? 1.691 -0.312 -3.629 1.00 98.38 85 ASN A O 1
ATOM 660 N N . LEU A 1 86 ? 0.073 -0.902 -2.205 1.00 97.88 86 LEU A N 1
ATOM 661 C CA . LEU A 1 86 ? 0.234 -2.343 -2.415 1.00 97.88 86 LEU A CA 1
ATOM 662 C C . LEU A 1 86 ? -0.064 -2.733 -3.860 1.00 97.88 86 LEU A C 1
ATOM 664 O O . LEU A 1 86 ? 0.676 -3.521 -4.439 1.00 97.88 86 LEU A O 1
ATOM 668 N N . ARG A 1 87 ? -1.084 -2.123 -4.475 1.00 97.75 87 ARG A N 1
ATOM 669 C CA . ARG A 1 87 ? -1.346 -2.305 -5.902 1.00 97.75 87 ARG A CA 1
ATOM 670 C C . ARG A 1 87 ? -0.140 -1.904 -6.745 1.00 97.75 87 ARG A C 1
ATOM 672 O O . ARG A 1 87 ? 0.258 -2.669 -7.612 1.00 97.75 87 ARG A O 1
ATOM 679 N N . LEU A 1 88 ? 0.434 -0.721 -6.515 1.00 97.12 88 LEU A N 1
ATOM 680 C CA . LEU A 1 88 ? 1.612 -0.281 -7.267 1.00 97.12 88 LEU A CA 1
ATOM 681 C C . LEU A 1 88 ? 2.820 -1.194 -7.021 1.00 97.12 88 LEU A C 1
ATOM 683 O O . LEU A 1 88 ? 3.524 -1.525 -7.969 1.00 97.12 88 LEU A O 1
ATOM 687 N N . ALA A 1 89 ? 3.047 -1.636 -5.782 1.00 97.12 89 ALA A N 1
ATOM 688 C CA . ALA A 1 89 ? 4.138 -2.549 -5.443 1.00 97.12 89 ALA A CA 1
ATOM 689 C C . ALA A 1 89 ? 4.019 -3.892 -6.182 1.00 97.12 89 ALA A C 1
ATOM 691 O O . ALA A 1 89 ? 5.002 -4.351 -6.757 1.00 97.12 89 ALA A O 1
ATOM 692 N N . VAL A 1 90 ? 2.812 -4.465 -6.248 1.00 96.94 90 VAL A N 1
ATOM 693 C CA . VAL A 1 90 ? 2.547 -5.696 -7.012 1.00 96.94 90 VAL A CA 1
ATOM 694 C C . VAL A 1 90 ? 2.631 -5.451 -8.516 1.00 96.94 90 VAL A C 1
ATOM 696 O O . VAL A 1 90 ? 3.294 -6.198 -9.222 1.00 96.94 90 VAL A O 1
ATOM 699 N N . GLN A 1 91 ? 2.022 -4.378 -9.024 1.00 95.00 91 GLN A N 1
ATOM 700 C CA . GLN A 1 91 ? 2.042 -4.049 -10.454 1.00 95.00 91 GLN A CA 1
ATOM 701 C C . GLN A 1 91 ? 3.465 -3.801 -10.975 1.00 95.00 91 GLN A C 1
ATOM 703 O O . GLN A 1 91 ? 3.776 -4.097 -12.125 1.00 95.00 91 GLN A O 1
ATOM 708 N N . THR A 1 92 ? 4.335 -3.245 -10.136 1.00 93.94 92 THR A N 1
ATOM 709 C CA . THR A 1 92 ? 5.753 -3.064 -10.453 1.00 93.94 92 THR A CA 1
ATOM 710 C C . THR A 1 92 ? 6.568 -4.339 -10.197 1.00 93.94 92 THR A C 1
ATOM 712 O O . THR A 1 92 ? 7.750 -4.366 -10.500 1.00 93.94 92 THR A O 1
ATOM 715 N N . GLY A 1 93 ? 6.013 -5.412 -9.637 1.00 93.38 93 GLY A N 1
ATOM 716 C CA . GLY A 1 93 ? 6.802 -6.589 -9.255 1.00 93.38 93 GLY A CA 1
ATOM 717 C C . GLY A 1 93 ? 7.863 -6.287 -8.189 1.00 93.38 93 GLY A C 1
ATOM 718 O O . GLY A 1 93 ? 8.816 -7.040 -8.033 1.00 93.38 93 GLY A O 1
ATOM 719 N N . LEU A 1 94 ? 7.733 -5.170 -7.462 1.00 95.12 94 LEU A N 1
ATOM 720 C CA . LEU A 1 94 ? 8.560 -4.894 -6.284 1.00 95.12 94 LEU A CA 1
ATOM 721 C C . LEU A 1 94 ? 8.134 -5.771 -5.099 1.00 95.12 94 LEU A C 1
ATOM 723 O O . LEU A 1 94 ? 8.868 -5.911 -4.124 1.00 95.12 94 LEU A O 1
ATOM 727 N N . LEU A 1 95 ? 6.923 -6.317 -5.168 1.00 95.56 95 LEU A N 1
ATOM 728 C CA . LEU A 1 95 ? 6.385 -7.219 -4.178 1.00 95.56 95 LEU A CA 1
ATOM 729 C C . LEU A 1 95 ? 5.537 -8.298 -4.853 1.00 95.56 95 LEU A C 1
ATOM 731 O O . LEU A 1 95 ? 4.644 -7.987 -5.636 1.00 95.56 95 LEU A O 1
ATOM 735 N N . GLU A 1 96 ? 5.788 -9.555 -4.502 1.00 94.81 96 GLU A N 1
ATOM 736 C CA . GLU A 1 96 ? 4.969 -10.685 -4.940 1.00 94.81 96 GLU A CA 1
ATOM 737 C C . GLU A 1 96 ? 3.547 -10.577 -4.383 1.00 94.81 96 GLU A C 1
ATOM 739 O O . GLU A 1 96 ? 3.353 -10.319 -3.191 1.00 94.81 96 GLU A O 1
ATOM 744 N N . ARG A 1 97 ? 2.532 -10.819 -5.220 1.00 94.69 97 ARG A N 1
ATOM 745 C CA . ARG A 1 97 ? 1.121 -10.735 -4.801 1.00 94.69 97 ARG A CA 1
ATOM 746 C C . ARG A 1 97 ? 0.826 -11.654 -3.609 1.00 94.69 97 ARG A C 1
ATOM 748 O O . ARG A 1 97 ? 0.167 -11.238 -2.655 1.00 94.69 97 ARG A O 1
ATOM 755 N N . SER A 1 98 ? 1.380 -12.864 -3.626 1.00 94.56 98 SER A N 1
ATOM 756 C CA . SER A 1 98 ? 1.234 -13.866 -2.564 1.00 94.56 98 SER A CA 1
ATOM 757 C C . SER A 1 98 ? 1.715 -13.375 -1.192 1.00 94.56 98 SER A C 1
ATOM 759 O O . SER A 1 98 ? 1.136 -13.753 -0.173 1.00 94.56 98 SER A O 1
ATOM 761 N N . ALA A 1 99 ? 2.699 -12.468 -1.141 1.00 94.75 99 ALA A N 1
ATOM 762 C CA . ALA A 1 99 ? 3.224 -11.918 0.110 1.00 94.75 99 ALA A CA 1
ATOM 763 C C . ALA A 1 99 ? 2.222 -11.006 0.842 1.00 94.75 99 ALA A C 1
ATOM 765 O O . ALA A 1 99 ? 2.387 -10.734 2.031 1.00 94.75 99 ALA A O 1
ATOM 766 N N . VAL A 1 100 ? 1.189 -10.519 0.147 1.00 96.31 100 VAL A N 1
ATOM 767 C CA . VAL A 1 100 ? 0.182 -9.600 0.705 1.00 96.31 100 VAL A CA 1
ATOM 768 C C . VAL A 1 100 ? -1.253 -10.057 0.476 1.00 96.31 100 VAL A C 1
ATOM 770 O O . VAL A 1 100 ? -2.174 -9.370 0.921 1.00 96.31 100 VAL A O 1
ATOM 773 N N . GLU A 1 101 ? -1.462 -11.211 -0.161 1.00 95.12 101 GLU A N 1
ATOM 774 C CA . GLU A 1 101 ? -2.781 -11.687 -0.589 1.00 95.12 101 GLU A CA 1
ATOM 775 C C . GLU A 1 101 ? -3.833 -11.706 0.528 1.00 95.12 101 GLU A C 1
ATOM 777 O O . GLU A 1 101 ? -4.941 -11.231 0.277 1.00 95.12 101 GLU A O 1
ATOM 782 N N . PRO A 1 102 ? -3.546 -12.129 1.779 1.00 96.38 102 PRO A N 1
ATOM 783 C CA . PRO A 1 102 ? -4.565 -12.100 2.826 1.00 96.38 102 PRO A CA 1
ATOM 784 C C . PRO A 1 102 ? -5.150 -10.699 3.044 1.00 96.38 102 PRO A C 1
ATOM 786 O O . PRO A 1 102 ? -6.366 -10.537 3.168 1.00 96.38 102 PRO A O 1
ATOM 789 N N . TYR A 1 103 ? -4.298 -9.673 3.077 1.00 98.31 103 TYR A N 1
ATOM 790 C CA . TYR A 1 103 ? -4.705 -8.289 3.311 1.00 98.31 103 TYR A CA 1
ATOM 791 C C . TYR A 1 103 ? -5.230 -7.624 2.028 1.00 98.31 103 TYR A C 1
ATOM 793 O O . TYR A 1 103 ? -6.290 -6.992 2.040 1.00 98.31 103 TYR A O 1
ATOM 801 N N . LEU A 1 104 ? -4.531 -7.808 0.905 1.00 97.69 104 LEU A N 1
ATOM 802 C CA . LEU A 1 104 ? -4.904 -7.261 -0.397 1.00 97.69 104 LEU A CA 1
ATOM 803 C C . LEU A 1 104 ? -6.229 -7.848 -0.901 1.00 97.69 104 LEU A C 1
ATOM 805 O O . LEU A 1 104 ? -7.107 -7.095 -1.318 1.00 97.69 104 LEU A O 1
ATOM 809 N N . GLY A 1 105 ? -6.437 -9.156 -0.756 1.00 96.88 105 GLY A N 1
ATOM 810 C CA . GLY A 1 105 ? -7.686 -9.833 -1.093 1.00 96.88 105 GLY A CA 1
ATOM 811 C C . GLY A 1 105 ? -8.879 -9.275 -0.312 1.00 96.88 105 GLY A C 1
ATOM 812 O O . GLY A 1 105 ? -9.935 -9.014 -0.894 1.00 96.88 105 GLY A O 1
ATOM 813 N N . ARG A 1 106 ? -8.708 -8.964 0.986 1.00 97.69 106 ARG A N 1
ATOM 814 C CA . ARG A 1 106 ? -9.749 -8.274 1.774 1.00 97.69 106 ARG A CA 1
ATOM 815 C C . ARG A 1 106 ? -10.064 -6.885 1.233 1.00 97.69 106 ARG A C 1
ATOM 817 O O . ARG A 1 106 ? -11.236 -6.512 1.197 1.00 97.69 106 ARG A O 1
ATOM 824 N N . LEU A 1 107 ? -9.058 -6.114 0.818 1.00 97.88 107 LEU A N 1
ATOM 825 C CA . LEU A 1 107 ? -9.267 -4.803 0.197 1.00 97.88 107 LEU A CA 1
ATOM 826 C C . LEU A 1 107 ? -10.010 -4.923 -1.139 1.00 97.88 107 LEU A C 1
ATOM 828 O O . LEU A 1 107 ? -10.985 -4.203 -1.356 1.00 97.88 107 LEU A O 1
ATOM 832 N N . MET A 1 108 ? -9.585 -5.854 -1.995 1.00 97.38 108 MET A N 1
ATOM 833 C CA . MET A 1 108 ? -10.167 -6.121 -3.315 1.00 97.38 108 MET A CA 1
ATOM 834 C C . MET A 1 108 ? -11.612 -6.625 -3.238 1.00 97.38 108 MET A C 1
ATOM 836 O O . MET A 1 108 ? -12.428 -6.322 -4.107 1.00 97.38 108 MET A O 1
ATOM 840 N N . ALA A 1 109 ? -11.963 -7.367 -2.186 1.00 97.00 109 ALA A N 1
ATOM 841 C CA . ALA A 1 1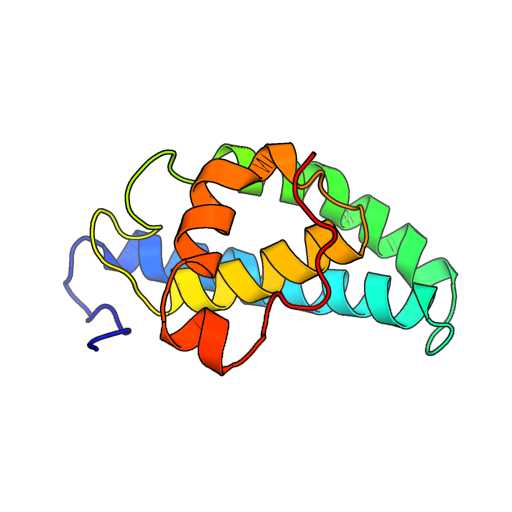09 ? -13.317 -7.870 -1.979 1.00 97.00 109 ALA A CA 1
ATOM 842 C C . ALA A 1 109 ? -14.334 -6.774 -1.608 1.00 97.00 109 ALA A C 1
ATOM 844 O O . ALA A 1 109 ? -15.542 -7.001 -1.709 1.00 97.00 109 ALA A O 1
ATOM 845 N N . ARG A 1 110 ? -13.884 -5.583 -1.187 1.00 97.19 110 ARG A N 1
ATOM 846 C CA . ARG A 1 110 ? -14.786 -4.493 -0.787 1.00 97.19 110 ARG A CA 1
ATOM 847 C C . ARG A 1 110 ? -15.602 -3.995 -1.989 1.00 97.19 110 ARG A C 1
ATOM 849 O O . ARG A 1 110 ? -14.999 -3.658 -3.008 1.00 97.19 110 ARG A O 1
ATOM 856 N N . PRO A 1 111 ? -16.931 -3.796 -1.860 1.00 97.56 111 PRO A N 1
ATOM 857 C CA . PRO A 1 111 ? -17.768 -3.304 -2.959 1.00 97.56 111 PRO A CA 1
ATOM 858 C C . PRO A 1 111 ? -17.228 -2.022 -3.604 1.00 97.56 111 PRO A C 1
ATOM 860 O O . PRO A 1 111 ? -17.026 -1.976 -4.808 1.00 97.56 111 PRO A O 1
ATOM 863 N N . ALA A 1 112 ? -16.859 -1.022 -2.797 1.00 96.81 112 ALA A N 1
ATOM 864 C CA . ALA A 1 112 ? -16.308 0.237 -3.305 1.00 96.81 112 ALA A CA 1
ATOM 865 C C . ALA A 1 112 ? -14.983 0.080 -4.082 1.00 96.81 112 ALA A C 1
ATOM 867 O O . ALA A 1 112 ? -14.697 0.891 -4.958 1.00 96.81 112 ALA A O 1
ATOM 868 N N . ALA A 1 113 ? -14.170 -0.938 -3.772 1.00 97.56 113 ALA A N 1
ATOM 869 C CA . ALA A 1 113 ? -12.938 -1.218 -4.512 1.00 97.56 113 ALA A CA 1
ATOM 870 C C . ALA A 1 113 ? -13.220 -1.895 -5.862 1.00 97.56 113 ALA A C 1
ATOM 872 O O . ALA A 1 113 ? -12.535 -1.614 -6.844 1.00 97.56 113 ALA A O 1
ATOM 873 N N . ARG A 1 114 ? -14.245 -2.754 -5.920 1.00 97.12 114 ARG A N 1
ATOM 874 C CA . ARG A 1 114 ? -14.720 -3.370 -7.167 1.00 97.12 114 ARG A CA 1
ATOM 875 C C . ARG A 1 114 ? -15.330 -2.326 -8.099 1.00 97.12 114 ARG A C 1
ATOM 877 O O . ARG A 1 114 ? -14.945 -2.265 -9.261 1.00 97.12 114 ARG A O 1
ATOM 884 N N . GLU A 1 115 ? -16.191 -1.458 -7.567 1.00 98.00 115 GLU A N 1
ATOM 885 C CA . GLU A 1 115 ? -16.826 -0.377 -8.334 1.00 98.00 115 GLU A CA 1
ATOM 886 C C . GLU A 1 115 ? -15.804 0.611 -8.906 1.00 98.00 115 GLU A C 1
ATOM 888 O O . GLU A 1 115 ? -15.888 0.994 -10.070 1.00 98.00 115 GLU A O 1
ATOM 893 N N . SER A 1 116 ? -14.792 0.993 -8.119 1.00 97.69 116 SER A N 1
ATOM 894 C CA . SER A 1 116 ? -13.739 1.896 -8.600 1.00 97.69 116 SER A CA 1
ATOM 895 C C . SER A 1 116 ? -12.768 1.237 -9.578 1.00 97.69 116 SER A C 1
ATOM 897 O O . SER A 1 116 ? -12.007 1.940 -10.240 1.00 97.69 116 SER A O 1
ATOM 899 N N . ARG A 1 1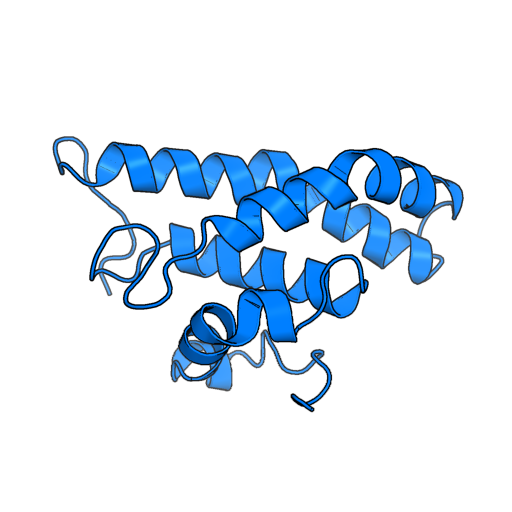17 ? -12.760 -0.103 -9.647 1.00 97.06 117 ARG A N 1
ATOM 900 C CA . ARG A 1 117 ? -11.812 -0.909 -10.431 1.00 97.06 117 ARG A CA 1
ATOM 901 C C . ARG A 1 117 ? -10.350 -0.603 -10.109 1.00 97.06 117 ARG A C 1
ATOM 903 O O . ARG A 1 117 ? -9.475 -0.844 -10.936 1.00 97.06 117 ARG A O 1
ATOM 910 N N . ILE A 1 118 ? -10.059 -0.099 -8.904 1.00 96.44 118 ILE A N 1
ATOM 911 C CA . ILE A 1 118 ? -8.706 0.348 -8.545 1.00 96.44 118 ILE A CA 1
ATOM 912 C C . ILE A 1 118 ? -7.670 -0.768 -8.712 1.00 96.44 118 ILE A C 1
ATOM 914 O O . ILE A 1 118 ? -6.551 -0.477 -9.114 1.00 96.44 118 ILE A O 1
ATOM 918 N N . PHE A 1 119 ? -8.049 -2.026 -8.474 1.00 96.94 119 PHE A N 1
ATOM 919 C CA . PHE A 1 119 ? -7.180 -3.204 -8.571 1.00 96.94 119 PHE A CA 1
ATOM 920 C C . PHE A 1 119 ? -7.262 -3.951 -9.912 1.00 96.94 119 PHE A C 1
ATOM 922 O O . PHE A 1 119 ? -6.682 -5.022 -10.031 1.00 96.94 119 PHE A O 1
ATOM 929 N N . ALA A 1 120 ? -7.960 -3.419 -10.920 1.00 93.31 120 ALA A N 1
ATOM 930 C CA . ALA A 1 120 ? -8.162 -4.117 -12.195 1.00 93.31 120 ALA A CA 1
ATOM 931 C C . ALA A 1 120 ? -6.876 -4.313 -13.019 1.00 93.31 120 ALA A C 1
ATOM 933 O O . ALA A 1 120 ? -6.878 -5.093 -13.962 1.00 93.31 120 ALA A O 1
ATOM 934 N N . SER A 1 121 ? -5.793 -3.605 -12.682 1.00 86.69 121 SER A N 1
ATOM 935 C CA . SER A 1 121 ? -4.478 -3.767 -13.312 1.00 86.69 121 SER A CA 1
ATOM 936 C C . SER A 1 121 ? -3.632 -4.887 -12.706 1.00 86.69 121 SER A C 1
ATOM 938 O O . SER A 1 121 ? -2.531 -5.131 -13.195 1.00 86.69 121 SER A O 1
ATOM 940 N N . LEU A 1 122 ? -4.087 -5.523 -11.621 1.00 91.50 122 LEU A N 1
ATOM 941 C CA . LEU A 1 122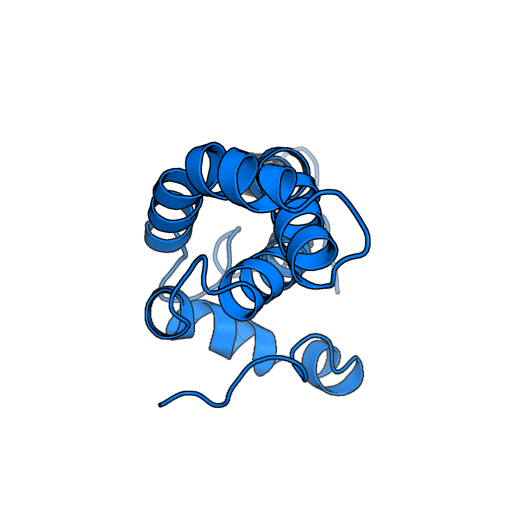 ? -3.327 -6.590 -10.982 1.00 91.50 122 LEU A CA 1
ATOM 942 C C . LEU A 1 122 ? -3.483 -7.908 -11.749 1.00 91.50 122 LEU A C 1
ATOM 944 O O . LEU A 1 122 ? -4.591 -8.204 -12.198 1.00 91.50 122 LEU A O 1
ATOM 948 N N . PRO A 1 123 ? -2.408 -8.709 -11.860 1.00 78.44 123 PRO A N 1
ATOM 949 C CA . PRO A 1 123 ? -2.513 -10.067 -12.382 1.00 78.44 123 PRO A CA 1
ATOM 950 C C . PRO A 1 123 ? -3.426 -10.891 -11.474 1.00 78.44 123 PRO A C 1
ATOM 952 O O . PRO A 1 123 ? -3.500 -10.604 -10.276 1.00 78.44 123 PRO A O 1
ATOM 955 N N . ASP A 1 124 ? -4.102 -11.906 -12.014 1.00 76.88 124 ASP A N 1
ATOM 956 C CA . ASP A 1 124 ? -4.864 -12.859 -11.203 1.00 76.88 124 ASP A CA 1
ATOM 957 C C . ASP A 1 124 ? -3.960 -13.526 -10.151 1.00 76.88 124 ASP A C 1
ATOM 959 O O . ASP A 1 124 ? -2.741 -13.598 -10.314 1.00 76.88 124 ASP A O 1
ATOM 963 N N . ALA A 1 125 ? -4.544 -13.940 -9.023 1.00 73.00 125 ALA A N 1
ATOM 964 C CA . ALA A 1 125 ? -3.794 -14.722 -8.044 1.00 73.00 125 ALA A CA 1
ATOM 965 C C . ALA A 1 125 ? -3.511 -16.110 -8.637 1.00 73.00 125 ALA A C 1
ATOM 967 O O . ALA A 1 125 ? -4.438 -16.729 -9.164 1.00 73.00 125 ALA A O 1
ATOM 968 N N . GLU A 1 126 ? -2.256 -16.562 -8.560 1.00 59.41 126 GLU A N 1
ATOM 969 C CA . GLU A 1 126 ? -1.875 -17.957 -8.837 1.00 59.41 126 GLU A CA 1
ATOM 970 C C . GLU A 1 126 ? -2.463 -18.930 -7.806 1.00 59.41 126 GLU A C 1
ATOM 972 O O . GLU A 1 126 ? -2.552 -18.558 -6.609 1.00 59.41 126 GLU A O 1
#

Radius of gyration: 14.7 Å; chains: 1; bounding box: 36×31×42 Å

Secondary structure (DSSP, 8-state):
---SPPTT-TTHHHHHHHHHIIIIIIIHHHHHHHHHHTTSS-THHHHHHHHHHHHHHHHHHTTS-SSSBTBBTB--HHHHHHHHHHHHHHHTTSS-GGGTHHHHHHHHTSHHHHHHTTTTTSPPP-

Foldseek 3Di:
DAQDDDPPHPLNVLLVVLCCCLVVVQDVLLVQLVCLVVVNDPVVSNVVSLVRPLVVVLVVLVPADLDAHSSRNDHHVSLVSVLLRVLSCQLSVSDPCVSNVSSNVVVCPDPVCVVVVSNVSHDDDD